Protein AF-A0A7W2LTW5-F1 (afdb_monomer)

Foldseek 3Di:
DDQQQFPQQDWDQDPVRWIKGWGDQPDDPVCVVVSVVVLCVLQVKDFPDWDDDPFKIWTWMAGPNAIWTFMAGVVSGITMTTHPDPVSRVVSVVSSVSSVD

Mean predicted aligned error: 3.14 Å

Solvent-accessible surface area (backbone atoms only — not comparable to full-atom values): 5737 Å² total; per-residue (Å²): 133,84,79,80,77,61,86,40,73,44,77,47,77,44,96,87,73,34,35,29,31,33,31,26,57,87,72,53,84,84,50,42,68,60,50,54,50,55,54,26,64,76,58,71,35,46,82,77,46,80,45,75,63,97,59,38,33,47,26,36,27,38,39,88,90,37,55,31,38,45,34,39,38,65,82,72,45,36,30,34,44,33,34,74,44,80,65,35,43,56,48,48,58,56,50,51,56,64,72,74,108

Radius of gyration: 12.3 Å; Cα contacts (8 Å, |Δi|>4): 194; chains: 1; bounding box: 29×32×28 Å

Organism: NCBI:txid2666183

Structure (mmCIF, N/CA/C/O backbone):
data_AF-A0A7W2LTW5-F1
#
_entry.id   AF-A0A7W2LTW5-F1
#
loop_
_atom_site.group_PDB
_atom_site.id
_atom_site.type_symbol
_atom_site.label_atom_id
_atom_site.label_alt_id
_atom_site.label_comp_id
_atom_site.label_asym_id
_atom_site.label_entity_id
_atom_site.label_seq_id
_atom_site.pdbx_PDB_ins_code
_atom_site.Cartn_x
_atom_site.Cartn_y
_atom_site.Cartn_z
_atom_site.occupancy
_atom_site.B_iso_or_equiv
_atom_site.auth_seq_id
_atom_site.auth_comp_id
_atom_site.auth_asym_id
_atom_site.auth_atom_id
_atom_site.pdbx_PDB_model_num
ATOM 1 N N . MET A 1 1 ? -1.101 -20.269 -7.933 1.00 38.94 1 MET A N 1
ATOM 2 C CA . MET A 1 1 ? -1.162 -19.062 -7.086 1.00 38.94 1 MET A CA 1
ATOM 3 C C . MET A 1 1 ? 0.270 -18.673 -6.784 1.00 38.94 1 MET A C 1
ATOM 5 O O . MET A 1 1 ? 0.954 -19.453 -6.138 1.00 38.94 1 MET A O 1
ATOM 9 N N . ASN A 1 2 ? 0.754 -17.563 -7.345 1.00 48.50 2 ASN A N 1
ATOM 10 C CA . ASN A 1 2 ? 2.064 -17.033 -6.965 1.00 48.50 2 ASN A CA 1
ATOM 11 C C . ASN A 1 2 ? 1.936 -16.471 -5.548 1.00 48.50 2 ASN A C 1
ATOM 13 O O . ASN A 1 2 ? 1.044 -15.665 -5.296 1.00 48.50 2 ASN A O 1
ATOM 17 N N . SER A 1 3 ? 2.782 -16.943 -4.632 1.00 70.56 3 SER A N 1
ATOM 18 C CA . SER A 1 3 ? 2.884 -16.383 -3.284 1.00 70.56 3 SER A CA 1
ATOM 19 C C . SER A 1 3 ? 3.266 -14.910 -3.396 1.00 70.56 3 SER A C 1
ATOM 21 O O . SER A 1 3 ? 4.258 -14.588 -4.053 1.00 70.56 3 SER A O 1
ATOM 23 N N . LEU A 1 4 ? 2.492 -14.023 -2.772 1.00 82.94 4 LEU A N 1
ATOM 24 C CA . LEU A 1 4 ? 2.866 -12.619 -2.641 1.00 82.94 4 LEU A CA 1
ATOM 25 C C . LEU A 1 4 ? 4.174 -12.530 -1.839 1.00 82.94 4 LEU A C 1
ATOM 27 O O . LEU A 1 4 ? 4.347 -13.262 -0.863 1.00 82.94 4 LEU A O 1
ATOM 31 N N . ARG A 1 5 ? 5.113 -11.676 -2.261 1.00 86.50 5 ARG A N 1
ATOM 32 C CA . ARG A 1 5 ? 6.363 -11.466 -1.515 1.00 86.50 5 ARG A CA 1
ATOM 33 C C . ARG A 1 5 ? 6.141 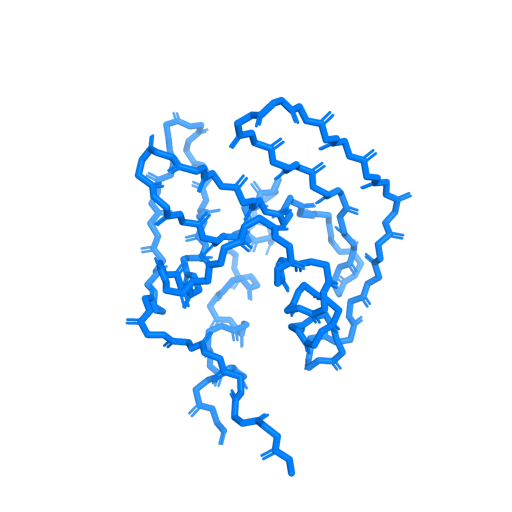-10.483 -0.375 1.00 86.50 5 ARG A C 1
ATOM 35 O O . ARG A 1 5 ? 5.722 -9.359 -0.620 1.00 86.50 5 ARG A O 1
ATOM 42 N N . LEU A 1 6 ? 6.412 -10.920 0.846 1.00 87.88 6 LEU A N 1
ATOM 43 C CA . LEU A 1 6 ? 6.151 -10.177 2.079 1.00 87.88 6 LEU A CA 1
ATOM 44 C C . LEU A 1 6 ? 7.320 -10.363 3.063 1.00 87.88 6 LEU A C 1
ATOM 46 O O . LEU A 1 6 ? 7.140 -10.722 4.222 1.00 87.88 6 LEU A O 1
ATOM 50 N N . ASP A 1 7 ? 8.547 -10.231 2.561 1.00 89.62 7 ASP A N 1
ATOM 51 C CA . ASP A 1 7 ? 9.777 -10.576 3.286 1.00 89.62 7 ASP A CA 1
ATOM 52 C C . ASP A 1 7 ? 10.340 -9.442 4.155 1.00 89.62 7 ASP A C 1
ATOM 54 O O . ASP A 1 7 ? 11.278 -9.673 4.920 1.00 89.62 7 ASP A O 1
ATOM 58 N N . ALA A 1 8 ? 9.742 -8.250 4.087 1.00 92.75 8 ALA A N 1
ATOM 59 C CA . ALA A 1 8 ? 10.148 -7.073 4.851 1.00 92.75 8 ALA A CA 1
ATOM 60 C C . ALA A 1 8 ? 9.037 -6.540 5.775 1.00 92.75 8 ALA A C 1
ATOM 62 O O . ALA A 1 8 ? 9.075 -5.366 6.133 1.00 92.75 8 ALA A O 1
ATOM 63 N N . LEU A 1 9 ? 8.060 -7.380 6.158 1.00 93.44 9 LEU A N 1
ATOM 64 C CA . LEU A 1 9 ? 6.892 -7.008 6.976 1.00 93.44 9 LEU A CA 1
ATOM 65 C C . LEU A 1 9 ? 7.260 -6.435 8.355 1.00 93.44 9 LEU A C 1
ATOM 67 O O . LEU A 1 9 ? 7.268 -7.130 9.374 1.00 93.44 9 LEU A O 1
ATOM 71 N N . ASN A 1 10 ? 7.505 -5.130 8.391 1.00 95.88 10 ASN A N 1
ATOM 72 C CA . ASN A 1 10 ? 7.832 -4.360 9.583 1.00 95.88 10 ASN A CA 1
ATOM 73 C C . ASN A 1 10 ? 7.137 -2.995 9.546 1.00 95.88 10 ASN A C 1
ATOM 75 O O . ASN A 1 10 ? 6.980 -2.408 8.476 1.00 95.88 10 ASN A O 1
ATOM 79 N N . ILE A 1 11 ? 6.747 -2.487 10.717 1.00 97.25 11 ILE A N 1
ATOM 80 C CA . ILE A 1 11 ? 6.195 -1.135 10.854 1.00 97.25 11 ILE A CA 1
ATOM 81 C C . ILE A 1 11 ? 7.291 -0.206 11.370 1.00 97.25 11 ILE A C 1
ATOM 83 O O . ILE A 1 11 ? 7.926 -0.493 12.385 1.00 97.25 11 ILE A O 1
ATOM 87 N N . GLU A 1 12 ? 7.483 0.923 10.696 1.00 96.38 12 GLU A N 1
ATOM 88 C CA . GLU A 1 12 ? 8.490 1.929 11.033 1.00 96.38 12 GLU A CA 1
ATOM 89 C C . GLU A 1 12 ? 7.864 3.319 11.138 1.00 96.38 12 GLU A C 1
ATOM 91 O O . GLU A 1 12 ? 6.850 3.619 10.508 1.00 96.38 12 GLU A O 1
ATOM 96 N N . THR A 1 13 ? 8.470 4.186 11.949 1.00 95.69 13 THR A N 1
ATOM 97 C CA . THR A 1 13 ? 8.058 5.590 12.049 1.00 95.69 13 THR A CA 1
ATOM 98 C C . THR A 1 13 ? 8.851 6.420 11.048 1.00 95.69 13 THR A C 1
ATOM 100 O O . THR A 1 13 ? 10.073 6.526 11.139 1.00 95.69 13 THR A O 1
ATOM 103 N N . MET A 1 14 ? 8.146 7.055 10.119 1.00 92.50 14 MET A N 1
ATOM 104 C CA . MET A 1 14 ? 8.705 7.963 9.126 1.00 92.50 14 MET A CA 1
ATOM 105 C C . MET A 1 14 ? 9.155 9.287 9.756 1.00 92.50 14 MET A C 1
ATOM 107 O O . MET A 1 14 ? 8.687 9.692 10.821 1.00 92.50 14 MET A O 1
ATOM 111 N N . HIS A 1 15 ? 9.977 10.050 9.028 1.00 91.00 15 HIS A N 1
ATOM 112 C CA . HIS A 1 15 ? 10.383 11.405 9.429 1.00 91.00 15 HIS A CA 1
ATOM 113 C C . HIS A 1 15 ? 9.190 12.368 9.621 1.00 91.00 15 HIS A C 1
ATOM 115 O O . HIS A 1 15 ? 9.274 13.331 10.380 1.00 91.00 15 HIS A O 1
ATOM 121 N N . SER A 1 16 ? 8.055 12.111 8.963 1.00 88.25 16 SER A N 1
ATOM 122 C CA . SER A 1 16 ? 6.803 12.857 9.158 1.00 88.25 16 SER A CA 1
ATOM 123 C C . SER A 1 16 ? 6.136 12.606 10.521 1.00 88.25 16 SER A C 1
ATOM 125 O O . SER A 1 16 ? 5.176 13.295 10.865 1.00 88.25 16 SER A O 1
ATOM 127 N N . GLY A 1 17 ? 6.606 11.614 11.284 1.00 93.94 17 GLY A N 1
ATOM 128 C CA . GLY A 1 17 ? 5.972 11.117 12.504 1.00 93.94 17 GLY A CA 1
ATOM 129 C C . GLY A 1 17 ? 4.826 10.130 12.258 1.00 93.94 17 GLY A C 1
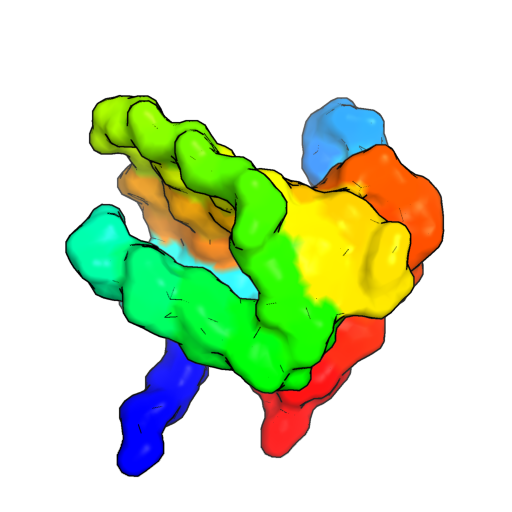ATOM 130 O O . GLY A 1 17 ? 4.209 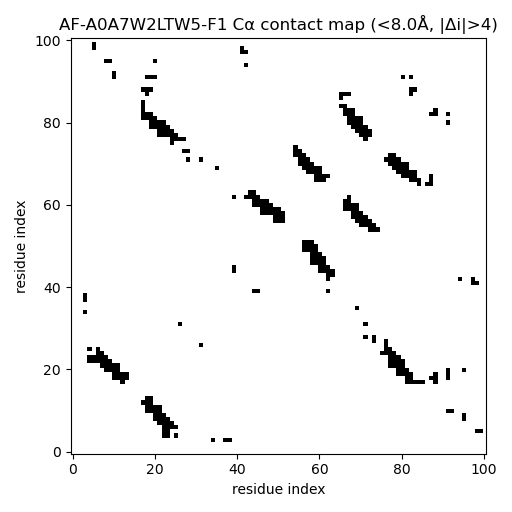9.689 13.225 1.00 93.94 17 GLY A O 1
ATOM 131 N N . ARG A 1 18 ? 4.528 9.789 10.996 1.00 96.06 18 ARG A N 1
ATOM 132 C CA . ARG A 1 18 ? 3.545 8.759 10.619 1.00 96.06 18 ARG A CA 1
ATOM 133 C C . ARG A 1 18 ? 4.184 7.388 10.508 1.00 96.06 18 ARG A C 1
ATOM 135 O O . ARG A 1 18 ? 5.400 7.287 10.367 1.00 96.06 18 ARG A O 1
ATOM 142 N N . ALA A 1 19 ? 3.368 6.347 10.574 1.00 97.12 19 ALA A N 1
ATOM 143 C CA . ALA A 1 19 ? 3.839 4.984 10.395 1.00 97.12 19 ALA A CA 1
ATOM 144 C C . ALA A 1 19 ? 3.869 4.589 8.907 1.00 97.12 19 ALA A C 1
ATOM 146 O O . ALA A 1 19 ? 3.030 5.025 8.115 1.00 97.12 19 ALA A O 1
ATOM 147 N N . CYS A 1 20 ? 4.804 3.721 8.540 1.00 97.25 20 CYS A N 1
ATOM 148 C CA . CYS A 1 20 ? 4.781 2.969 7.292 1.00 97.25 20 CYS A CA 1
ATOM 149 C C . CYS A 1 20 ? 4.912 1.470 7.575 1.00 97.25 20 CYS A C 1
ATOM 151 O O . CYS A 1 20 ? 5.544 1.065 8.548 1.00 97.25 20 CYS A O 1
ATOM 153 N N . LEU A 1 21 ? 4.287 0.649 6.736 1.00 98.12 21 LEU A N 1
ATOM 154 C CA . LEU A 1 21 ? 4.425 -0.802 6.727 1.00 98.12 21 LEU A CA 1
ATOM 155 C C . LEU A 1 21 ? 5.269 -1.187 5.516 1.00 98.12 21 LEU A C 1
ATOM 157 O O . LEU A 1 21 ? 4.796 -1.090 4.384 1.00 98.12 21 LEU A O 1
ATOM 161 N N . ASN A 1 22 ? 6.496 -1.632 5.757 1.00 97.81 22 ASN A N 1
ATOM 162 C CA . ASN A 1 22 ? 7.353 -2.203 4.726 1.00 97.81 22 ASN A CA 1
ATOM 163 C C . ASN A 1 22 ? 6.791 -3.569 4.312 1.00 97.81 22 ASN A C 1
ATOM 165 O O . ASN A 1 22 ? 6.331 -4.336 5.155 1.00 97.81 22 ASN A O 1
ATOM 169 N N . LEU A 1 23 ? 6.784 -3.860 3.012 1.00 97.25 23 LEU A N 1
ATOM 170 C CA . LEU A 1 23 ? 6.210 -5.085 2.455 1.00 97.25 23 LEU A CA 1
ATOM 171 C C . LEU A 1 23 ? 7.296 -6.013 1.904 1.00 97.25 23 LEU A C 1
ATOM 173 O O . LEU A 1 23 ? 7.379 -7.179 2.287 1.00 97.25 23 LEU A O 1
ATOM 177 N N . THR A 1 24 ? 8.136 -5.502 1.006 1.00 96.25 24 THR A N 1
ATOM 178 C CA . THR A 1 24 ? 9.191 -6.272 0.333 1.00 96.25 24 THR A CA 1
ATOM 179 C C . THR A 1 24 ? 10.284 -5.349 -0.187 1.00 96.25 24 THR A C 1
ATOM 181 O O . THR A 1 24 ? 10.005 -4.220 -0.590 1.00 96.25 24 THR A O 1
ATOM 184 N N . SER A 1 25 ? 11.512 -5.857 -0.246 1.00 93.31 25 SER A N 1
ATOM 185 C CA . SER A 1 25 ? 12.638 -5.242 -0.968 1.00 93.31 25 SER A CA 1
ATOM 186 C C . SER A 1 25 ? 13.077 -6.055 -2.195 1.00 93.31 25 SER A C 1
ATOM 188 O O . SER A 1 25 ? 14.056 -5.721 -2.859 1.00 93.31 25 SER A O 1
ATOM 190 N N . HIS A 1 26 ? 12.352 -7.130 -2.524 1.00 94.50 26 HIS A N 1
ATOM 191 C CA . HIS A 1 26 ? 12.727 -8.098 -3.560 1.00 94.50 26 HIS A CA 1
ATOM 192 C C . HIS A 1 26 ? 11.728 -8.147 -4.724 1.00 94.50 26 HIS A C 1
ATOM 194 O O . HIS A 1 26 ? 11.295 -9.227 -5.139 1.00 94.50 26 HIS A O 1
ATOM 200 N N . ILE A 1 27 ? 11.359 -6.981 -5.253 1.00 93.62 27 ILE A N 1
ATOM 201 C CA . ILE A 1 27 ? 10.676 -6.835 -6.548 1.00 93.62 27 ILE A CA 1
ATOM 202 C C . ILE A 1 27 ? 11.350 -5.724 -7.357 1.00 93.62 27 ILE A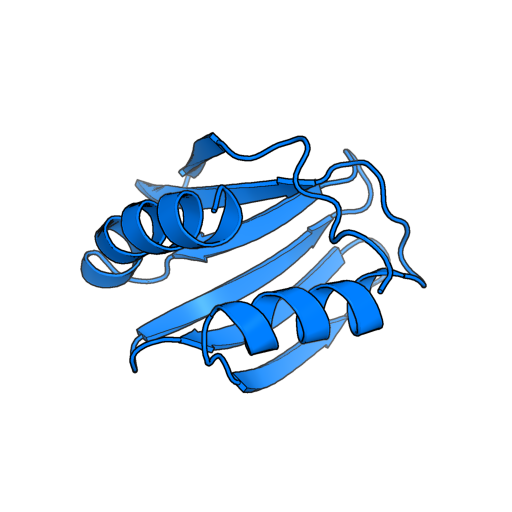 C 1
ATOM 204 O O . ILE A 1 27 ? 12.117 -4.946 -6.799 1.00 93.62 27 ILE A O 1
ATOM 208 N N . ASN A 1 28 ? 11.073 -5.635 -8.655 1.00 94.25 28 ASN A N 1
ATOM 209 C CA . ASN A 1 28 ? 11.576 -4.549 -9.497 1.00 94.25 28 ASN A CA 1
ATOM 210 C C . ASN A 1 28 ? 10.449 -3.593 -9.938 1.00 94.25 28 ASN A C 1
ATOM 212 O O . ASN A 1 28 ? 9.263 -3.812 -9.674 1.00 94.25 28 ASN A O 1
ATOM 216 N N . TRP A 1 29 ? 10.851 -2.542 -10.652 1.00 94.00 29 TRP A N 1
ATOM 217 C CA . TRP A 1 29 ? 9.980 -1.519 -11.228 1.00 94.00 29 TRP A CA 1
ATOM 218 C C . TRP A 1 29 ? 8.824 -2.081 -12.072 1.00 94.00 29 TRP A C 1
ATOM 220 O O . TRP A 1 29 ? 7.691 -1.595 -11.988 1.00 94.00 29 TRP A O 1
ATOM 230 N N . ASP A 1 30 ? 9.090 -3.101 -12.886 1.00 95.12 30 ASP A N 1
ATOM 231 C CA . ASP A 1 30 ? 8.107 -3.685 -13.801 1.00 95.12 30 ASP A CA 1
ATOM 232 C C . ASP A 1 30 ? 7.112 -4.596 -13.069 1.00 95.12 30 ASP A C 1
ATOM 234 O O . ASP A 1 30 ? 5.940 -4.643 -13.441 1.00 95.12 30 ASP A O 1
ATOM 238 N N . ASP A 1 31 ? 7.543 -5.240 -11.981 1.00 95.25 31 ASP A N 1
ATOM 239 C CA . ASP A 1 31 ? 6.714 -6.120 -11.150 1.00 95.25 31 ASP A CA 1
ATOM 240 C C . ASP A 1 31 ? 5.779 -5.339 -10.205 1.00 95.25 31 ASP A C 1
ATOM 242 O O . ASP A 1 31 ? 4.709 -5.832 -9.825 1.00 95.25 31 ASP A O 1
ATOM 246 N N . PHE A 1 32 ? 6.146 -4.106 -9.825 1.00 96.12 32 PHE A N 1
ATOM 247 C CA . PHE A 1 32 ? 5.386 -3.297 -8.862 1.00 96.12 32 PHE A CA 1
ATOM 248 C C . PHE A 1 32 ? 3.885 -3.158 -9.178 1.00 96.12 32 PHE A C 1
ATOM 250 O O . PHE A 1 32 ? 3.085 -3.329 -8.261 1.00 96.12 32 PHE A O 1
ATOM 257 N N . PRO A 1 33 ? 3.430 -2.883 -10.418 1.00 97.19 33 P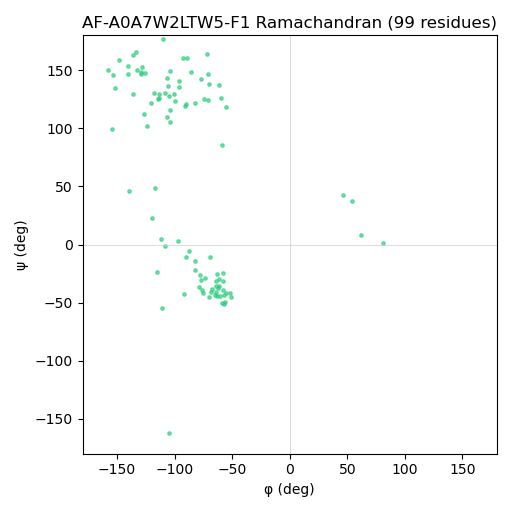RO A N 1
ATOM 258 C CA . PRO A 1 33 ? 2.011 -2.692 -10.702 1.00 97.19 33 PRO A CA 1
ATOM 259 C C . PRO A 1 33 ? 1.153 -3.921 -10.422 1.00 97.19 33 PRO A C 1
ATOM 261 O O . PRO A 1 33 ? 0.002 -3.781 -10.002 1.00 97.19 33 PRO A O 1
ATOM 264 N N . GLU A 1 34 ? 1.673 -5.113 -10.708 1.00 96.88 34 GLU A N 1
ATOM 265 C CA . GLU A 1 34 ? 0.973 -6.367 -10.436 1.00 96.88 34 GLU A CA 1
ATOM 266 C C . GLU A 1 34 ? 1.021 -6.693 -8.946 1.00 96.88 34 GLU A C 1
ATOM 268 O O . GLU A 1 34 ? -0.009 -7.033 -8.360 1.00 96.88 34 GLU A O 1
ATOM 273 N N . TYR A 1 35 ? 2.180 -6.488 -8.320 1.00 96.50 35 TYR A N 1
ATOM 274 C CA . TYR A 1 35 ? 2.366 -6.637 -6.883 1.00 96.50 35 TYR A CA 1
ATOM 275 C C . TYR A 1 35 ? 1.408 -5.746 -6.076 1.00 96.50 35 TYR A C 1
ATOM 277 O O . TYR A 1 35 ? 0.669 -6.232 -5.222 1.00 96.50 35 TYR A O 1
ATOM 285 N N . ALA A 1 36 ? 1.353 -4.454 -6.401 1.00 97.56 36 ALA A N 1
ATOM 286 C CA . ALA A 1 36 ? 0.500 -3.467 -5.751 1.00 97.56 36 ALA A CA 1
ATOM 287 C C . ALA A 1 36 ? -0.982 -3.858 -5.820 1.00 97.56 36 ALA A C 1
ATOM 289 O O . ALA A 1 36 ? -1.698 -3.792 -4.824 1.00 97.56 36 ALA A O 1
ATOM 290 N N . LYS A 1 37 ? -1.448 -4.328 -6.984 1.00 97.69 37 LYS A N 1
ATOM 291 C CA . LYS A 1 37 ? -2.823 -4.826 -7.141 1.00 97.69 37 LYS A CA 1
ATOM 292 C C . LYS A 1 37 ? -3.084 -6.060 -6.281 1.00 97.69 37 LYS A C 1
ATOM 294 O O . LYS A 1 37 ? -4.160 -6.167 -5.706 1.00 97.69 37 LYS A O 1
ATOM 299 N N . ALA A 1 38 ? -2.129 -6.984 -6.192 1.00 96.50 38 ALA A N 1
ATOM 300 C CA . ALA A 1 38 ? -2.271 -8.176 -5.363 1.00 96.50 38 ALA A CA 1
ATOM 301 C C . ALA A 1 38 ? -2.367 -7.824 -3.869 1.00 96.50 38 ALA A C 1
ATOM 303 O O . ALA A 1 38 ? -3.251 -8.341 -3.191 1.00 96.50 38 ALA A O 1
ATOM 304 N N . VAL A 1 39 ? -1.535 -6.895 -3.385 1.00 96.81 39 VAL A N 1
ATOM 305 C CA . VAL A 1 39 ? -1.619 -6.358 -2.015 1.00 96.81 39 VAL A CA 1
ATOM 306 C C . VAL A 1 39 ? -2.987 -5.721 -1.767 1.00 96.81 39 VAL A C 1
ATOM 308 O O . VAL A 1 39 ? -3.658 -6.061 -0.797 1.00 96.81 39 VAL A O 1
ATOM 311 N N . LEU A 1 40 ? -3.439 -4.830 -2.655 1.00 97.69 40 LEU A N 1
ATOM 312 C CA . LEU A 1 40 ? -4.721 -4.143 -2.483 1.00 97.69 40 LEU A CA 1
ATOM 313 C C . LEU A 1 40 ? -5.907 -5.107 -2.530 1.00 97.69 40 LEU A C 1
ATOM 315 O O . LEU A 1 40 ? -6.833 -4.939 -1.748 1.00 97.69 40 LEU A O 1
ATOM 319 N N . ASN A 1 41 ? -5.865 -6.150 -3.360 1.00 96.38 41 ASN A N 1
ATOM 320 C CA . ASN A 1 41 ? -6.905 -7.180 -3.369 1.00 96.38 41 ASN A CA 1
ATOM 321 C C . ASN A 1 41 ? -7.009 -7.922 -2.025 1.00 96.38 41 ASN A C 1
ATOM 323 O O . ASN A 1 41 ? -8.111 -8.283 -1.632 1.00 96.38 41 ASN A O 1
ATOM 327 N N . LEU A 1 42 ? -5.894 -8.153 -1.321 1.00 95.19 42 LEU A N 1
ATOM 328 C CA . LEU A 1 42 ? -5.908 -8.775 0.013 1.00 95.19 42 LEU A CA 1
ATOM 329 C C . LEU A 1 42 ? -6.421 -7.827 1.102 1.00 95.19 42 LEU A C 1
ATOM 331 O O . LEU A 1 42 ? -6.964 -8.270 2.112 1.00 95.19 42 LEU A O 1
ATOM 335 N N . LEU A 1 43 ? -6.223 -6.524 0.912 1.00 96.50 43 LEU A N 1
ATOM 336 C CA . LEU A 1 43 ? -6.601 -5.494 1.875 1.00 96.50 43 LEU A CA 1
ATOM 337 C C . LEU A 1 43 ? -7.959 -4.844 1.569 1.00 96.50 43 LEU A C 1
ATOM 339 O O . LEU A 1 43 ? -8.351 -3.927 2.285 1.00 96.50 43 LEU A O 1
ATOM 343 N N . ASP A 1 44 ? -8.676 -5.302 0.538 1.00 96.69 44 ASP A N 1
ATOM 344 C CA . ASP A 1 44 ? -9.900 -4.673 0.018 1.00 96.69 44 ASP A CA 1
ATOM 345 C C . ASP A 1 44 ? -9.698 -3.182 -0.346 1.00 96.69 44 ASP A C 1
ATOM 347 O O . ASP A 1 44 ? -10.554 -2.320 -0.123 1.00 96.69 44 ASP A O 1
ATOM 351 N N . GLY A 1 45 ? -8.518 -2.867 -0.884 1.00 97.69 45 GLY A N 1
ATOM 352 C CA . GLY A 1 45 ? -8.066 -1.528 -1.241 1.00 97.69 45 GLY A CA 1
ATOM 353 C C . GLY A 1 45 ? -8.348 -1.130 -2.690 1.00 97.69 45 GLY A C 1
ATOM 354 O O . GLY A 1 45 ? -8.516 -1.969 -3.572 1.00 97.69 45 GLY A O 1
ATOM 355 N N . ASN A 1 46 ? -8.335 0.177 -2.957 1.00 98.19 46 ASN A N 1
ATOM 356 C CA . ASN A 1 46 ? -8.506 0.749 -4.295 1.00 98.19 46 ASN A CA 1
ATOM 357 C C . ASN A 1 46 ? -7.395 1.754 -4.610 1.00 98.19 46 ASN A C 1
ATOM 359 O O . ASN A 1 46 ? -6.903 2.429 -3.712 1.00 98.19 46 ASN A O 1
ATOM 363 N N . ILE A 1 47 ? -7.022 1.870 -5.887 1.00 98.56 47 ILE A N 1
ATOM 364 C CA . ILE A 1 47 ? -6.074 2.889 -6.359 1.00 98.56 47 ILE A CA 1
ATOM 365 C C . ILE A 1 47 ? -6.859 4.138 -6.751 1.00 98.56 47 ILE A C 1
ATOM 367 O O . ILE A 1 47 ? -7.678 4.081 -7.668 1.00 98.56 47 ILE A O 1
ATOM 371 N N . ASP A 1 48 ? -6.553 5.262 -6.115 1.00 98.25 48 ASP A N 1
ATOM 372 C CA . ASP A 1 48 ? -7.186 6.552 -6.390 1.00 98.25 48 ASP A CA 1
ATOM 373 C C . ASP A 1 48 ? -6.399 7.345 -7.437 1.00 98.25 48 ASP A C 1
ATOM 375 O O . ASP A 1 48 ? -6.970 7.939 -8.354 1.00 98.25 48 ASP A O 1
ATOM 379 N N . LYS A 1 49 ? -5.065 7.347 -7.323 1.00 98.50 49 LYS A N 1
ATOM 380 C CA . LYS A 1 49 ? -4.174 8.075 -8.231 1.00 98.50 49 LYS A CA 1
ATOM 381 C C . LYS A 1 49 ? -2.802 7.420 -8.301 1.00 98.50 49 LYS A C 1
ATOM 383 O O . LYS A 1 49 ? -2.294 6.909 -7.313 1.00 98.50 49 LYS A O 1
ATOM 388 N N . LYS A 1 50 ? -2.179 7.476 -9.477 1.00 98.44 50 LYS A N 1
ATOM 389 C CA . LYS A 1 50 ? -0.818 6.984 -9.711 1.00 98.44 50 LYS A CA 1
ATOM 390 C C . LYS A 1 50 ? 0.100 8.149 -10.030 1.00 98.44 50 LYS A C 1
ATOM 392 O O . LYS A 1 50 ? -0.227 8.951 -10.904 1.00 98.44 50 LYS A O 1
ATOM 397 N N . THR A 1 51 ? 1.223 8.226 -9.331 1.00 98.00 51 THR A N 1
ATOM 398 C CA . THR A 1 51 ? 2.287 9.188 -9.609 1.00 98.00 51 THR A CA 1
ATOM 399 C C . THR A 1 51 ? 3.585 8.412 -9.771 1.00 98.00 51 THR A C 1
ATOM 401 O O . THR A 1 51 ? 4.076 7.842 -8.802 1.00 98.00 51 THR A O 1
ATOM 404 N N . ASP A 1 52 ? 4.122 8.388 -10.988 1.00 96.88 52 ASP A N 1
ATOM 405 C CA . ASP A 1 52 ? 5.347 7.660 -11.317 1.00 96.88 52 ASP A CA 1
ATOM 406 C C . ASP A 1 52 ? 6.439 8.673 -11.700 1.00 96.88 52 ASP A C 1
ATOM 408 O O . ASP A 1 52 ? 6.228 9.521 -12.571 1.00 96.88 52 ASP A O 1
ATOM 412 N N . ALA A 1 53 ? 7.587 8.600 -11.030 1.00 94.12 53 ALA A N 1
ATOM 413 C CA . ALA A 1 53 ? 8.812 9.325 -11.357 1.00 94.12 53 ALA A CA 1
ATOM 414 C C . ALA A 1 53 ? 9.833 8.368 -12.006 1.00 94.12 53 ALA A C 1
ATOM 416 O O . ALA A 1 53 ? 9.449 7.330 -12.533 1.00 94.12 53 ALA A O 1
ATOM 417 N N . ILE A 1 54 ? 11.117 8.733 -12.054 1.00 91.19 54 ILE A N 1
ATOM 418 C CA . ILE A 1 54 ? 12.156 7.886 -12.673 1.00 91.19 54 ILE A CA 1
ATOM 419 C C . ILE A 1 54 ? 12.578 6.752 -11.729 1.00 91.19 54 ILE A C 1
ATOM 421 O O . ILE A 1 54 ? 12.840 5.646 -12.187 1.00 91.19 54 ILE A O 1
ATOM 425 N N . ASP A 1 55 ? 12.624 7.056 -10.439 1.00 93.12 55 ASP A N 1
ATOM 426 C CA . ASP A 1 55 ? 13.182 6.263 -9.342 1.00 93.12 55 ASP A CA 1
ATOM 427 C C . ASP A 1 55 ? 12.115 5.805 -8.335 1.00 93.12 55 ASP A C 1
ATOM 429 O O . ASP A 1 55 ? 12.261 4.786 -7.667 1.00 93.12 55 ASP A O 1
ATOM 433 N N . ILE A 1 56 ? 10.994 6.525 -8.259 1.00 96.88 56 ILE A N 1
ATOM 434 C CA . ILE A 1 56 ? 9.927 6.257 -7.293 1.00 96.88 56 ILE A CA 1
ATOM 435 C C . ILE A 1 56 ? 8.553 6.157 -7.960 1.00 96.88 56 ILE A C 1
ATOM 437 O O . ILE A 1 56 ? 8.233 6.869 -8.916 1.00 96.88 56 ILE A O 1
ATOM 441 N N . ARG A 1 57 ? 7.688 5.300 -7.418 1.00 98.00 57 ARG A N 1
ATOM 442 C CA . ARG A 1 57 ? 6.240 5.335 -7.653 1.00 98.00 57 ARG A CA 1
ATOM 443 C C . ARG A 1 57 ? 5.531 5.590 -6.346 1.00 98.00 57 ARG A C 1
ATOM 445 O O . ARG A 1 57 ? 5.763 4.882 -5.378 1.00 98.00 57 ARG A O 1
ATOM 452 N N . VAL A 1 58 ? 4.627 6.557 -6.348 1.00 98.12 58 VAL A N 1
ATOM 453 C CA . VAL A 1 58 ? 3.784 6.900 -5.205 1.00 98.12 58 VAL A CA 1
ATOM 454 C C . VAL A 1 58 ? 2.339 6.825 -5.664 1.00 98.12 58 VAL A C 1
ATOM 456 O O . VAL A 1 58 ? 1.841 7.690 -6.396 1.00 98.12 58 VAL A O 1
ATOM 459 N N . TRP A 1 59 ? 1.665 5.740 -5.300 1.00 98.50 59 TRP A N 1
ATOM 460 C CA . TRP A 1 59 ? 0.264 5.534 -5.641 1.00 98.50 59 TRP A CA 1
ATOM 461 C C . TRP A 1 59 ? -0.609 5.885 -4.443 1.00 98.50 59 TRP A C 1
ATOM 463 O O . TRP A 1 59 ? -0.452 5.336 -3.361 1.00 98.50 59 TRP A O 1
ATOM 473 N N . GLU A 1 60 ? -1.544 6.804 -4.637 1.00 98.69 60 GLU A N 1
ATOM 474 C CA . GLU A 1 60 ? -2.578 7.110 -3.655 1.00 98.69 60 GLU A CA 1
ATOM 475 C C . GLU A 1 60 ? -3.600 5.976 -3.667 1.00 98.69 60 GLU A C 1
ATOM 477 O O . GLU A 1 60 ? -4.141 5.636 -4.726 1.00 98.69 60 GLU A O 1
ATOM 482 N N . VAL A 1 61 ? -3.849 5.390 -2.500 1.00 98.75 61 VAL A N 1
ATOM 483 C CA . VAL A 1 61 ? -4.778 4.272 -2.338 1.00 98.75 61 VAL A CA 1
ATOM 484 C C . VAL A 1 61 ? -5.721 4.515 -1.165 1.00 98.75 61 VAL A C 1
ATOM 486 O O . VAL A 1 61 ? -5.347 5.146 -0.174 1.00 98.75 61 VAL A O 1
ATOM 489 N N . THR A 1 62 ? -6.927 3.962 -1.254 1.00 98.62 62 THR A N 1
ATOM 490 C CA . THR A 1 62 ? -7.906 3.958 -0.166 1.00 98.62 62 THR A CA 1
ATOM 491 C C . THR A 1 62 ? -8.129 2.533 0.328 1.00 98.62 62 THR A C 1
ATOM 493 O O . THR A 1 62 ? -8.468 1.649 -0.461 1.00 98.62 62 THR A O 1
ATOM 496 N N . ILE A 1 63 ? -7.973 2.318 1.636 1.00 98.25 63 ILE A N 1
ATOM 497 C CA . ILE A 1 63 ? -8.169 1.037 2.332 1.00 98.25 63 ILE A CA 1
ATOM 498 C C . ILE A 1 63 ? -8.948 1.318 3.627 1.00 98.25 63 ILE A C 1
ATOM 500 O O . ILE A 1 63 ? -8.598 2.235 4.361 1.00 98.25 63 ILE A O 1
ATOM 504 N N . ASP A 1 64 ? -10.040 0.593 3.895 1.00 96.25 64 ASP A N 1
ATOM 505 C CA . ASP A 1 64 ? -10.968 0.875 5.019 1.00 96.25 64 ASP A CA 1
ATOM 506 C C . ASP A 1 64 ? -11.362 2.368 5.156 1.00 96.25 64 ASP A C 1
ATOM 508 O O . ASP A 1 64 ? -11.404 2.944 6.243 1.00 96.25 64 ASP A O 1
ATOM 512 N N . LYS A 1 65 ? -11.653 3.025 4.022 1.00 96.44 65 LYS A N 1
ATOM 513 C CA . LYS A 1 65 ? -12.013 4.460 3.935 1.00 96.44 65 LYS A CA 1
ATOM 514 C C . LYS A 1 65 ? -10.920 5.434 4.404 1.00 96.44 65 LYS A C 1
ATOM 516 O O . LYS A 1 65 ? -11.186 6.632 4.474 1.00 96.44 65 LYS A O 1
ATOM 521 N N . GLU A 1 66 ? -9.713 4.954 4.679 1.00 98.25 66 GLU A N 1
ATOM 522 C CA . GLU A 1 66 ? -8.538 5.768 4.982 1.00 98.25 66 GLU A CA 1
ATOM 523 C C . GLU A 1 66 ? -7.596 5.809 3.777 1.00 98.25 66 GLU A C 1
ATOM 525 O O . GLU A 1 66 ? -7.528 4.864 2.988 1.00 98.25 66 GLU A O 1
ATOM 530 N N . ARG A 1 67 ? -6.878 6.926 3.629 1.00 98.25 67 ARG A N 1
ATOM 531 C CA . ARG A 1 67 ? -5.936 7.143 2.526 1.00 98.25 67 ARG A CA 1
ATOM 532 C C . ARG A 1 67 ? -4.515 6.795 2.945 1.00 98.25 67 ARG A C 1
ATOM 534 O O . ARG A 1 67 ? -4.081 7.168 4.035 1.00 98.25 67 ARG A O 1
ATOM 541 N N . PHE A 1 68 ? -3.792 6.173 2.026 1.00 98.69 68 PHE A N 1
ATOM 542 C CA . PHE A 1 68 ? -2.393 5.790 2.170 1.00 98.69 68 PHE A CA 1
ATOM 543 C C . PHE A 1 68 ? -1.622 6.129 0.894 1.00 98.69 68 PHE A C 1
ATOM 545 O O . PHE A 1 68 ? -2.218 6.303 -0.177 1.00 98.69 68 PHE A O 1
ATOM 552 N N . TYR A 1 69 ? -0.297 6.165 0.996 1.00 98.50 69 TYR A N 1
ATOM 553 C CA . TYR A 1 69 ? 0.554 5.950 -0.170 1.00 98.50 69 TYR A CA 1
ATOM 554 C C . TYR A 1 69 ? 0.990 4.490 -0.222 1.00 98.50 69 TYR A C 1
ATOM 556 O O . TYR A 1 69 ? 1.368 3.917 0.792 1.00 98.50 69 TYR A O 1
ATOM 564 N N . LEU A 1 70 ? 0.920 3.889 -1.404 1.00 98.56 70 LEU A N 1
ATOM 565 C CA . LEU A 1 70 ? 1.582 2.638 -1.735 1.00 98.56 70 LEU A CA 1
ATOM 566 C C . LEU A 1 70 ? 2.787 2.989 -2.604 1.00 98.56 70 LEU A C 1
ATOM 568 O O . LEU A 1 70 ? 2.628 3.382 -3.766 1.00 98.56 70 LEU A O 1
ATOM 572 N N . THR A 1 71 ? 3.967 2.899 -2.007 1.00 98.00 71 THR A N 1
ATOM 573 C CA . THR A 1 71 ? 5.209 3.421 -2.573 1.00 98.00 71 THR A CA 1
ATOM 574 C C . THR A 1 71 ? 6.088 2.283 -3.078 1.00 98.00 71 THR A C 1
ATOM 576 O O . THR A 1 71 ? 6.135 1.226 -2.456 1.00 98.00 71 THR A O 1
ATOM 579 N N . TYR A 1 72 ? 6.786 2.496 -4.191 1.00 98.12 72 TYR A N 1
ATOM 580 C CA . TYR A 1 72 ? 7.987 1.757 -4.585 1.00 98.12 72 TYR A CA 1
ATOM 581 C C . TYR A 1 72 ? 9.124 2.760 -4.724 1.00 98.12 72 TYR A C 1
ATOM 583 O O . TYR A 1 72 ? 8.997 3.682 -5.524 1.00 98.12 72 TYR A O 1
ATOM 591 N N . ASP A 1 73 ? 10.197 2.568 -3.972 1.00 95.94 73 ASP A N 1
ATOM 592 C CA . ASP A 1 73 ? 11.476 3.272 -4.102 1.00 95.94 73 ASP A CA 1
ATOM 593 C C . ASP A 1 73 ? 12.483 2.302 -4.736 1.00 95.94 73 ASP A C 1
ATOM 595 O O . ASP A 1 73 ? 12.476 1.121 -4.380 1.00 95.94 7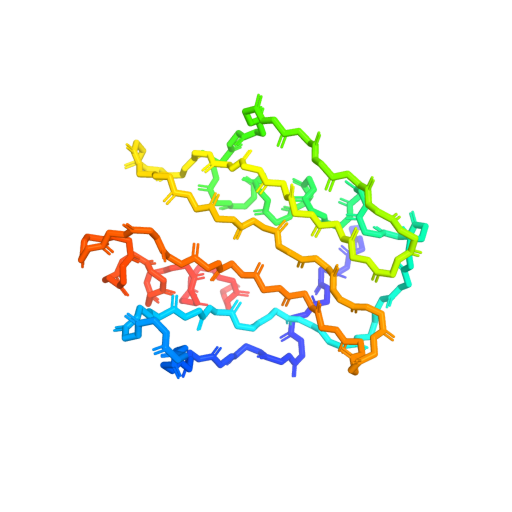3 ASP A O 1
ATOM 599 N N . ASP A 1 74 ? 13.294 2.741 -5.702 1.00 93.75 74 ASP A N 1
ATOM 600 C CA . ASP A 1 74 ? 14.292 1.902 -6.370 1.00 93.75 74 ASP A CA 1
ATOM 601 C C . ASP A 1 74 ? 15.673 1.903 -5.688 1.00 93.75 74 ASP A C 1
ATOM 603 O O . ASP A 1 74 ? 16.500 1.035 -6.006 1.00 93.75 74 ASP A O 1
ATOM 607 N N . PHE A 1 75 ? 15.929 2.802 -4.721 1.00 90.12 75 PHE A N 1
ATOM 608 C CA . PHE A 1 75 ? 17.223 2.891 -4.041 1.00 90.12 75 PHE A CA 1
ATOM 609 C C . PHE A 1 75 ? 17.182 3.497 -2.609 1.00 90.12 75 PHE A C 1
ATOM 611 O O . PHE A 1 75 ? 17.307 4.711 -2.434 1.00 90.12 75 PHE A O 1
ATOM 618 N N . PRO A 1 76 ? 17.198 2.660 -1.545 1.00 90.12 76 PRO A N 1
ATOM 619 C CA . PRO A 1 76 ? 17.169 1.200 -1.589 1.00 90.12 76 PRO A CA 1
ATOM 620 C C . PRO A 1 76 ? 15.798 0.690 -2.034 1.00 90.12 76 PRO A C 1
ATOM 622 O O . PRO A 1 76 ? 14.780 1.267 -1.667 1.00 90.12 76 PRO A O 1
ATOM 625 N N . VAL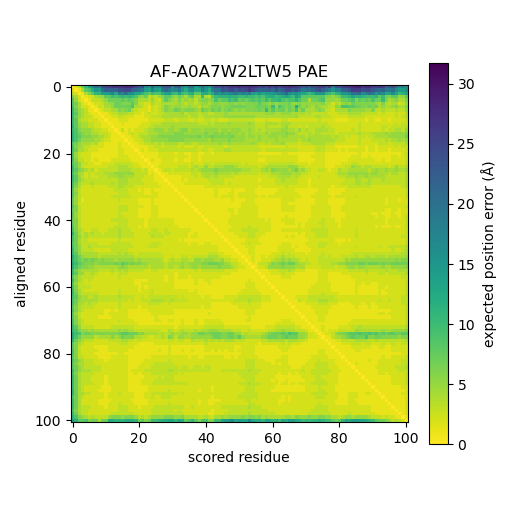 A 1 77 ? 15.780 -0.439 -2.754 1.00 94.00 77 VAL A N 1
ATOM 626 C CA . VAL A 1 77 ? 14.520 -1.052 -3.193 1.00 94.00 77 VAL A CA 1
ATOM 627 C C . VAL A 1 77 ? 13.618 -1.317 -1.990 1.00 94.00 77 VAL A C 1
ATOM 629 O O . VAL A 1 77 ? 13.971 -2.106 -1.107 1.00 94.00 77 VAL A O 1
ATOM 632 N N . MET A 1 78 ? 12.449 -0.684 -1.970 1.00 96.69 78 MET A N 1
ATOM 633 C CA . MET A 1 78 ? 11.458 -0.875 -0.918 1.00 96.69 78 MET A CA 1
ATOM 634 C C . MET A 1 78 ? 10.051 -0.630 -1.439 1.00 96.69 78 MET A C 1
ATOM 636 O O . MET A 1 78 ? 9.782 0.375 -2.093 1.00 96.69 78 MET A O 1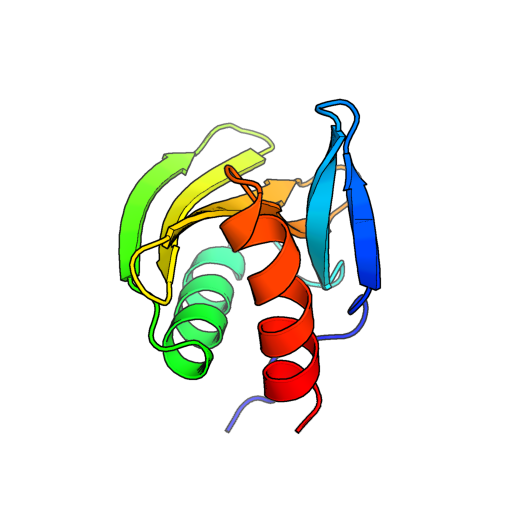
ATOM 640 N N . VAL A 1 79 ? 9.136 -1.531 -1.088 1.00 97.94 79 VAL A N 1
ATOM 641 C CA . VAL A 1 79 ? 7.698 -1.305 -1.220 1.00 97.94 79 VAL A CA 1
ATOM 642 C C . VAL A 1 79 ? 7.088 -1.117 0.154 1.00 97.94 79 VAL A C 1
ATOM 644 O O . VAL A 1 79 ? 7.289 -1.961 1.029 1.00 97.94 79 VAL A O 1
ATOM 647 N N . SER A 1 80 ? 6.299 -0.064 0.331 1.00 98.06 80 SER A N 1
ATOM 648 C CA . SER A 1 80 ? 5.685 0.274 1.615 1.00 98.06 80 SER A CA 1
ATOM 649 C C . SER A 1 80 ? 4.250 0.787 1.464 1.00 98.06 80 SER A C 1
ATOM 651 O O . SER A 1 80 ? 3.870 1.333 0.428 1.00 98.06 80 SER A O 1
ATOM 653 N N . ILE A 1 81 ? 3.443 0.610 2.514 1.00 98.38 81 ILE A N 1
ATOM 654 C CA . ILE A 1 81 ? 2.180 1.334 2.710 1.00 98.38 81 ILE A CA 1
ATOM 655 C C . ILE A 1 81 ? 2.421 2.407 3.770 1.00 98.38 81 ILE A C 1
ATOM 657 O O . ILE A 1 81 ? 2.689 2.090 4.927 1.00 98.38 81 ILE A O 1
ATOM 661 N N . GLU A 1 82 ? 2.312 3.672 3.393 1.00 98.12 82 GLU A N 1
ATOM 662 C CA . GLU A 1 82 ? 2.575 4.826 4.248 1.00 98.12 82 GLU A CA 1
ATOM 663 C C . GLU A 1 82 ? 1.268 5.479 4.687 1.00 98.12 82 GLU A C 1
ATOM 665 O O . GLU A 1 82 ? 0.398 5.815 3.876 1.00 98.12 82 GLU A O 1
ATOM 670 N N . SER A 1 83 ? 1.128 5.671 5.992 1.00 97.75 83 SER A N 1
ATOM 671 C CA . SER A 1 83 ? -0.048 6.286 6.586 1.00 97.75 83 SER A CA 1
ATOM 672 C C . SER A 1 83 ? -0.056 7.805 6.418 1.00 97.75 83 SER A C 1
ATOM 674 O O . SER A 1 83 ? 0.957 8.489 6.573 1.00 97.75 83 SER A O 1
ATOM 676 N N . LEU A 1 84 ? -1.251 8.350 6.177 1.00 97.06 84 LEU A N 1
ATOM 677 C CA . LEU A 1 84 ? -1.500 9.792 6.099 1.00 97.06 84 LEU A CA 1
ATOM 678 C C . LEU A 1 84 ? -2.294 10.330 7.298 1.00 97.06 84 LEU A C 1
ATOM 680 O O . LEU A 1 84 ? -2.561 11.532 7.372 1.00 97.06 84 LEU A O 1
ATOM 684 N N . SER A 1 85 ? -2.693 9.471 8.242 1.00 96.56 85 SER A N 1
ATOM 685 C CA . SER A 1 85 ? -3.565 9.840 9.360 1.00 96.56 85 SER A CA 1
ATOM 686 C C . SER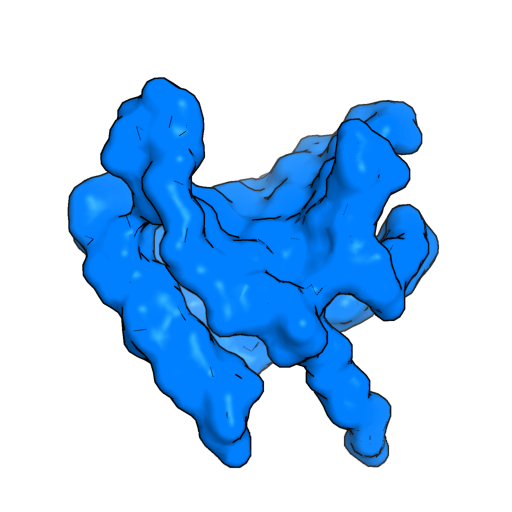 A 1 85 ? -3.270 9.015 10.615 1.00 96.56 85 SER A C 1
ATOM 688 O O . SER A 1 85 ? -2.748 7.910 10.546 1.00 96.56 85 SER A O 1
ATOM 690 N N . SER A 1 86 ? -3.659 9.512 11.794 1.00 95.75 86 SER A N 1
ATOM 691 C CA . SER A 1 86 ? -3.490 8.736 13.035 1.00 95.75 86 SER A CA 1
ATOM 692 C C . SER A 1 86 ? -4.312 7.445 13.039 1.00 95.75 86 SER A C 1
ATOM 694 O O . SER A 1 86 ? -3.963 6.496 13.732 1.00 95.75 86 SER A O 1
ATOM 696 N N . ARG A 1 87 ? -5.415 7.401 12.280 1.00 96.75 87 ARG A N 1
ATOM 697 C CA . ARG A 1 87 ? -6.199 6.177 12.103 1.00 96.75 87 ARG A CA 1
ATOM 698 C C . ARG A 1 87 ? -5.508 5.213 11.140 1.00 96.75 87 ARG A C 1
ATOM 700 O O . ARG A 1 87 ? -5.487 4.019 11.416 1.00 96.75 87 ARG A O 1
ATOM 707 N N . GLY A 1 88 ? -4.906 5.730 10.071 1.00 97.50 88 GLY A N 1
ATOM 708 C CA . GLY A 1 88 ? -4.052 4.956 9.174 1.00 97.50 88 GLY A CA 1
ATOM 709 C C . GLY A 1 88 ? -2.912 4.271 9.927 1.00 97.50 88 GLY A C 1
ATOM 710 O O . GLY A 1 88 ? -2.688 3.085 9.718 1.00 97.50 88 GLY A O 1
ATOM 711 N N . ASP A 1 89 ? -2.283 4.969 10.881 1.00 97.44 89 ASP A N 1
ATOM 712 C CA . ASP A 1 89 ? -1.190 4.419 11.698 1.00 97.44 89 ASP A CA 1
ATOM 713 C C . ASP A 1 89 ? -1.631 3.150 12.458 1.00 97.44 89 ASP A C 1
ATOM 715 O O . ASP A 1 89 ? -0.887 2.174 12.537 1.00 97.44 89 ASP A O 1
ATOM 719 N N . VAL A 1 90 ? -2.868 3.138 12.972 1.00 96.69 90 VAL A N 1
ATOM 720 C CA . VAL A 1 90 ? -3.455 1.971 13.653 1.00 96.69 90 VAL A CA 1
ATOM 721 C C . VAL A 1 90 ? -3.749 0.843 12.660 1.00 96.69 90 VAL A C 1
ATOM 723 O O . VAL A 1 90 ? -3.389 -0.305 12.917 1.00 96.69 90 VAL A O 1
ATOM 726 N N . LEU A 1 91 ? -4.345 1.168 11.507 1.00 97.81 91 LEU A N 1
ATOM 727 C CA . LEU A 1 91 ? -4.719 0.188 10.480 1.00 97.81 91 LEU A CA 1
ATOM 728 C C . LEU A 1 91 ? -3.521 -0.582 9.909 1.00 97.81 91 LEU A C 1
ATOM 730 O O . LEU A 1 91 ? -3.671 -1.747 9.550 1.00 97.81 91 LEU A O 1
ATOM 734 N N . LEU A 1 92 ? -2.325 0.015 9.867 1.00 97.75 92 LEU A N 1
ATOM 735 C CA . LEU A 1 92 ? -1.120 -0.687 9.406 1.00 97.75 92 LEU A CA 1
ATOM 736 C C . LEU A 1 92 ? -0.813 -1.948 10.231 1.00 97.75 92 LEU A C 1
ATOM 738 O O . LEU A 1 92 ? -0.307 -2.927 9.682 1.00 97.75 92 LEU A O 1
ATOM 742 N N . SER A 1 93 ? -1.160 -1.964 11.523 1.00 95.62 93 SER A N 1
ATOM 743 C CA . SER A 1 93 ? -1.009 -3.162 12.364 1.00 95.62 93 SER A CA 1
ATOM 744 C C . SER A 1 93 ? -1.967 -4.277 11.943 1.00 95.62 93 SER A C 1
ATOM 746 O O . SER A 1 93 ? -1.563 -5.437 11.858 1.00 95.62 93 SER A O 1
ATOM 748 N N . ASP A 1 94 ? -3.209 -3.927 11.604 1.00 96.00 94 ASP A N 1
ATOM 749 C CA . ASP A 1 94 ? -4.200 -4.883 11.101 1.00 96.00 94 ASP A CA 1
ATOM 750 C C . ASP A 1 94 ? -3.803 -5.414 9.716 1.00 96.00 94 ASP A C 1
ATOM 752 O O . ASP A 1 94 ? -3.965 -6.602 9.432 1.00 96.00 94 ASP A O 1
ATOM 756 N N . PHE A 1 95 ? -3.239 -4.555 8.858 1.00 97.06 95 PHE A N 1
ATOM 757 C CA . PHE A 1 95 ? -2.738 -4.956 7.541 1.00 97.06 95 PHE A CA 1
ATOM 758 C C . PHE A 1 95 ? -1.591 -5.951 7.665 1.00 97.06 95 PHE A C 1
ATOM 760 O O . PHE A 1 95 ? -1.605 -6.968 6.977 1.00 97.06 95 PHE A O 1
ATOM 767 N N . LYS A 1 96 ? -0.641 -5.709 8.577 1.00 96.00 96 LYS A N 1
ATOM 768 C CA . LYS A 1 96 ? 0.455 -6.646 8.847 1.00 96.00 96 LYS A CA 1
ATOM 769 C C . LYS A 1 96 ? -0.080 -8.031 9.221 1.00 96.00 96 LYS A C 1
ATOM 771 O O . LYS A 1 96 ? 0.318 -9.008 8.601 1.00 96.00 96 LYS A O 1
ATOM 776 N N . ILE A 1 97 ? -1.031 -8.108 10.156 1.00 93.94 97 ILE A N 1
ATOM 777 C CA . ILE A 1 97 ? -1.631 -9.384 10.586 1.00 93.94 97 ILE A CA 1
ATOM 778 C C . ILE A 1 97 ? -2.317 -10.102 9.414 1.00 93.94 97 ILE A C 1
ATOM 780 O O . ILE A 1 97 ? -2.130 -11.304 9.244 1.00 93.94 97 ILE A O 1
ATOM 784 N N . LYS A 1 98 ? -3.089 -9.377 8.593 1.00 93.19 98 LYS A N 1
ATOM 785 C CA . LYS A 1 98 ? -3.766 -9.943 7.410 1.00 93.19 98 LYS A CA 1
ATOM 786 C C . LYS A 1 98 ? -2.799 -10.445 6.338 1.00 93.19 98 LYS A C 1
ATOM 788 O O . LYS A 1 98 ? -3.138 -11.356 5.596 1.00 93.19 98 LYS A O 1
ATOM 793 N N . LEU A 1 99 ? -1.633 -9.821 6.209 1.00 91.88 99 LEU A N 1
ATOM 794 C CA . LEU A 1 99 ? -0.624 -10.210 5.226 1.00 91.88 99 LEU A CA 1
ATOM 795 C C . LEU A 1 99 ? 0.235 -11.390 5.714 1.00 91.88 99 LEU A C 1
ATOM 797 O O . LEU A 1 99 ? 0.800 -12.105 4.894 1.00 91.88 99 LEU A O 1
ATOM 801 N N . GLU A 1 100 ? 0.314 -11.626 7.027 1.00 87.06 100 GLU A N 1
ATOM 802 C CA . GLU A 1 100 ? 1.014 -12.777 7.622 1.00 87.06 100 GLU A CA 1
ATOM 803 C C . GLU A 1 100 ? 0.180 -14.074 7.641 1.00 87.06 100 GLU A C 1
ATOM 805 O O . GLU A 1 100 ? 0.744 -15.142 7.890 1.00 87.06 100 GLU A O 1
ATOM 810 N N . SER A 1 101 ? -1.139 -13.995 7.415 1.00 75.69 101 SER A N 1
ATOM 811 C CA . SER A 1 101 ? -2.082 -15.129 7.474 1.00 75.69 101 SER A CA 1
ATOM 812 C C . SER A 1 101 ? -2.209 -15.896 6.163 1.00 75.69 101 SER A C 1
ATOM 814 O O . SER A 1 101 ? -2.245 -17.146 6.223 1.00 75.69 101 SER A O 1
#

Secondary structure (DSSP, 8-state):
-PPPP-TT-EEEE-TTS-EEEEEESS--TTTHHHHHHHHHHHHT-EEEEEEE-SSEEEEEEEETTEEEEEEEEETTEEEEEEESSHHHHHHHHHHHHHHH-

Sequence (101 aa):
MNSLRLDALNIETMHSGRACLNLTSHINWDDFPEYAKAVLNLLDGNIDKKTDAIDIRVWEVTIDKERFYLTYDDFPVMVSIESLSSRGDVLLSDFKIKLES

InterPro domains:
  IPR022080 Protein of unknown function DUF3630 [PF12305] (10-90)

Nearest PDB structures (foldseek):
  7ywp-assembly1_A  TM=8.577E-01  e=7.275E+00  Serratia proteamaculans
  7ne5-assembly1_A  TM=8.625E-01  e=9.408E+00  Serratia proteamaculans
  7yx7-assembly1_A  TM=7.674E-01  e=9.408E+00  Serratia proteamaculans

pLDDT: mean 94.26, std 8.43, range [38.94, 98.75]